Protein AF-A0A955AYJ7-F1 (afdb_monomer_lite)

Radius of gyration: 21.58 Å; chains: 1; bounding box: 46×41×53 Å

Foldseek 3Di:
DVVQLVVLLVVLVVCVVVVVPVCSVVSNVVSVVVVVVVVVVVVVDDDDDDPDDPVNVVVVVVVVVVVVVVVVVVVVVCVVVPPDDVVVVVLCVCCCVPVVDPPSVVSCCCPVPVVVVVVVVVVVVVVVVVVVCVVPDDPDPPD

pLDDT: mean 91.05, std 10.68, range [40.5, 98.25]

Secondary structure (DSSP, 8-state):
-HHHHHHHHHHHHHHHHTT-HHHHHHHHHHHHHHHHHHHHHHTTSPPPP----HHHHHHHHHHHHHHHHHHHHHHHHHGGGGS--HHHHHHHHHHTTTT--S-HHHHIIIIITHHHHHHHHHHHHHHHHHHHHHHH-PPP---

Structure (mmCIF, N/CA/C/O backbone):
data_AF-A0A955AYJ7-F1
#
_entry.id   AF-A0A955AYJ7-F1
#
loop_
_atom_site.group_PDB
_atom_site.id
_atom_site.type_symbol
_atom_site.label_atom_id
_atom_site.label_alt_id
_atom_site.label_comp_id
_atom_site.label_asym_id
_atom_site.label_entity_id
_atom_site.label_seq_id
_atom_site.pdbx_PDB_ins_code
_atom_site.Cartn_x
_atom_site.Cartn_y
_atom_site.Cartn_z
_atom_site.occupancy
_atom_site.B_iso_or_equiv
_atom_site.auth_seq_id
_atom_site.auth_comp_id
_atom_site.auth_asym_id
_atom_site.auth_atom_id
_atom_site.pdbx_PDB_model_num
ATOM 1 N N . ILE A 1 1 ? -1.162 -7.737 17.905 1.00 91.19 1 ILE A N 1
ATOM 2 C CA . ILE A 1 1 ? 0.195 -7.291 17.504 1.00 91.19 1 ILE A CA 1
ATOM 3 C C . ILE A 1 1 ? 1.024 -8.485 17.047 1.00 91.19 1 ILE A C 1
ATOM 5 O O . ILE A 1 1 ? 1.366 -8.528 15.880 1.00 91.19 1 ILE A O 1
ATOM 9 N N . THR A 1 2 ? 1.251 -9.499 17.888 1.00 93.00 2 THR A N 1
ATOM 10 C CA . THR A 1 2 ? 2.014 -10.708 17.506 1.00 93.00 2 THR A CA 1
ATOM 11 C C . THR A 1 2 ? 1.452 -11.439 16.283 1.00 93.00 2 THR A C 1
ATOM 13 O O . THR A 1 2 ? 2.198 -11.714 15.353 1.00 93.00 2 THR A O 1
ATOM 16 N N . SER A 1 3 ? 0.139 -11.691 16.231 1.00 95.38 3 SER A N 1
ATOM 17 C CA . SER A 1 3 ? -0.490 -12.326 15.061 1.00 95.38 3 SER A CA 1
ATOM 18 C C . SER A 1 3 ? -0.396 -11.480 13.789 1.00 95.38 3 SER A C 1
ATOM 20 O O . SER A 1 3 ? -0.299 -12.043 12.710 1.00 95.38 3 SER A O 1
ATOM 22 N N . LEU A 1 4 ? -0.400 -10.147 13.913 1.00 95.62 4 LEU A N 1
ATOM 23 C CA . LEU A 1 4 ? -0.219 -9.249 12.770 1.00 95.62 4 LEU A CA 1
ATOM 24 C C . LEU A 1 4 ? 1.214 -9.364 12.237 1.00 95.62 4 LEU A C 1
ATOM 26 O O . LEU A 1 4 ? 1.388 -9.663 11.063 1.00 95.62 4 LEU A O 1
ATOM 30 N N . GLY A 1 5 ? 2.208 -9.275 13.128 1.00 96.19 5 GLY A N 1
ATOM 31 C CA . GLY A 1 5 ? 3.616 -9.440 12.764 1.00 96.19 5 GLY A CA 1
ATOM 32 C C . GLY A 1 5 ? 3.915 -10.792 12.122 1.00 96.19 5 GLY A C 1
ATOM 33 O O . GLY A 1 5 ? 4.619 -10.857 11.122 1.00 96.19 5 GLY A O 1
ATOM 34 N N . ALA A 1 6 ? 3.329 -11.876 12.640 1.00 97.31 6 ALA A N 1
ATOM 35 C CA . ALA A 1 6 ? 3.469 -13.200 12.036 1.00 97.31 6 ALA A CA 1
ATOM 36 C C . ALA A 1 6 ? 2.940 -13.240 10.591 1.00 97.31 6 ALA A C 1
ATOM 38 O O . ALA A 1 6 ? 3.575 -13.839 9.726 1.00 97.31 6 ALA A O 1
ATOM 39 N N . VAL A 1 7 ? 1.809 -12.579 10.318 1.00 97.81 7 VAL A N 1
ATOM 40 C CA . VAL A 1 7 ? 1.264 -12.460 8.958 1.00 97.81 7 VAL A CA 1
ATOM 41 C C . VAL A 1 7 ? 2.185 -11.614 8.082 1.00 97.81 7 VAL A C 1
ATOM 43 O O . VAL A 1 7 ? 2.535 -12.056 6.993 1.00 97.81 7 VAL A O 1
ATOM 46 N N . GLY A 1 8 ? 2.627 -10.446 8.551 1.00 96.81 8 GLY A N 1
ATOM 47 C CA . GLY A 1 8 ? 3.477 -9.546 7.770 1.00 96.81 8 GLY A CA 1
ATOM 48 C C . GLY A 1 8 ? 4.829 -10.153 7.395 1.00 96.81 8 GLY A C 1
ATOM 49 O O . GLY A 1 8 ? 5.211 -10.117 6.226 1.00 96.81 8 GLY A O 1
ATOM 50 N N . PHE A 1 9 ? 5.509 -10.809 8.340 1.00 97.56 9 PHE A N 1
ATOM 51 C CA . PHE A 1 9 ? 6.737 -11.556 8.044 1.00 97.56 9 PHE A CA 1
ATOM 52 C C . PHE A 1 9 ? 6.475 -12.796 7.178 1.00 97.56 9 PHE A C 1
ATOM 54 O O . PHE A 1 9 ? 7.322 -13.162 6.363 1.00 97.56 9 PHE A O 1
ATOM 61 N N . GLY A 1 10 ? 5.295 -13.414 7.292 1.00 98.00 10 GLY A N 1
ATOM 62 C CA . GLY A 1 10 ? 4.844 -14.448 6.360 1.00 98.00 10 GLY A CA 1
ATOM 63 C C . GLY A 1 10 ? 4.746 -13.927 4.922 1.00 98.00 10 GLY A C 1
ATOM 64 O O . GLY A 1 10 ? 5.226 -14.581 4.000 1.00 98.00 10 GLY A O 1
ATOM 65 N N . VAL A 1 11 ? 4.207 -12.719 4.726 1.00 98.06 11 VAL A N 1
ATOM 66 C CA . VAL A 1 11 ? 4.163 -12.050 3.414 1.00 98.06 11 VAL A CA 1
ATOM 67 C C . VAL A 1 11 ? 5.571 -11.723 2.908 1.00 98.06 11 VAL A C 1
ATOM 69 O O . VAL A 1 11 ? 5.865 -11.988 1.744 1.00 98.06 11 VAL A O 1
ATOM 72 N N . THR A 1 12 ? 6.480 -11.243 3.766 1.00 97.94 12 THR A N 1
ATOM 73 C CA . THR A 1 12 ? 7.900 -11.066 3.404 1.00 97.94 12 THR A CA 1
ATOM 74 C C . THR A 1 12 ? 8.515 -12.367 2.884 1.00 97.94 12 THR A C 1
ATOM 76 O O . THR A 1 12 ? 9.182 -12.358 1.849 1.00 97.94 12 THR A O 1
ATOM 79 N N . ALA A 1 13 ? 8.276 -13.492 3.567 1.00 97.94 13 ALA A N 1
ATOM 80 C CA . ALA A 1 13 ? 8.784 -14.793 3.141 1.00 97.94 13 ALA A CA 1
ATOM 81 C C . ALA A 1 13 ? 8.210 -15.212 1.778 1.00 97.94 13 ALA A C 1
ATOM 83 O O . ALA A 1 13 ? 8.954 -15.701 0.931 1.00 97.94 13 ALA A O 1
ATOM 84 N N . ILE A 1 14 ? 6.919 -14.962 1.528 1.00 98.00 14 ILE A N 1
ATOM 85 C CA . ILE A 1 14 ? 6.298 -15.189 0.215 1.00 98.00 14 ILE A CA 1
ATOM 86 C C . ILE A 1 14 ? 7.005 -14.355 -0.863 1.00 98.00 14 ILE A C 1
ATOM 88 O O . ILE A 1 14 ? 7.393 -14.908 -1.887 1.00 98.00 14 ILE A O 1
ATOM 92 N N . PHE A 1 15 ? 7.252 -13.060 -0.643 1.00 97.81 15 PHE A N 1
ATOM 93 C CA . PHE A 1 15 ? 7.968 -12.237 -1.627 1.00 97.81 15 PHE A CA 1
ATOM 94 C C . PHE A 1 15 ? 9.380 -12.746 -1.922 1.00 97.81 15 PHE A C 1
ATOM 96 O O . PHE A 1 15 ? 9.772 -12.792 -3.088 1.00 97.81 15 PHE A O 1
ATOM 103 N N . MET A 1 16 ? 10.118 -13.199 -0.904 1.00 96.94 16 MET A N 1
ATOM 104 C CA . MET A 1 16 ? 11.428 -13.823 -1.113 1.00 96.94 16 MET A CA 1
ATOM 105 C C . MET A 1 16 ? 11.329 -15.111 -1.938 1.00 96.94 16 MET A C 1
ATOM 107 O O . MET A 1 16 ? 12.127 -15.305 -2.852 1.00 96.94 16 MET A O 1
ATOM 111 N N . LEU A 1 17 ? 10.335 -15.963 -1.661 1.00 97.88 17 LEU A N 1
ATOM 112 C CA . LEU A 1 17 ? 10.113 -17.212 -2.398 1.00 97.88 17 LEU A CA 1
ATOM 113 C C . LEU A 1 17 ? 9.821 -16.976 -3.887 1.00 97.88 17 LEU A C 1
ATOM 115 O O . LEU A 1 17 ? 10.235 -17.779 -4.718 1.00 97.88 17 LEU A O 1
ATOM 119 N N . TYR A 1 18 ? 9.153 -15.872 -4.225 1.00 95.88 18 TYR A N 1
ATOM 120 C CA . TYR A 1 18 ? 8.843 -15.495 -5.608 1.00 95.88 18 TYR A CA 1
ATOM 121 C C . TYR A 1 18 ? 9.873 -14.539 -6.242 1.00 95.88 18 TYR A C 1
ATOM 123 O O . TYR A 1 18 ? 9.627 -14.002 -7.320 1.00 95.88 18 TYR A O 1
ATOM 131 N N . GLY A 1 19 ? 11.030 -14.317 -5.606 1.00 94.06 19 GLY A N 1
ATOM 132 C CA . GLY A 1 19 ? 12.119 -13.503 -6.164 1.00 94.06 19 GLY A CA 1
ATOM 133 C C . GLY A 1 19 ? 11.881 -11.987 -6.145 1.00 94.06 19 GLY A C 1
ATOM 134 O O . GLY A 1 19 ? 12.658 -11.234 -6.728 1.00 94.06 19 GLY A O 1
ATOM 135 N N . ALA A 1 20 ? 10.842 -11.513 -5.456 1.00 96.06 20 ALA A N 1
ATOM 136 C CA . ALA A 1 20 ? 10.519 -10.096 -5.325 1.00 96.06 20 ALA A CA 1
ATOM 137 C C . ALA A 1 20 ? 11.302 -9.452 -4.165 1.00 96.06 20 ALA A C 1
ATOM 139 O O . ALA A 1 20 ? 10.738 -9.094 -3.130 1.00 96.06 20 ALA A O 1
ATOM 140 N N . LEU A 1 21 ? 12.623 -9.327 -4.324 1.00 94.19 21 LEU A N 1
ATOM 141 C CA . LEU A 1 21 ? 13.525 -8.888 -3.251 1.00 94.19 21 LEU A CA 1
ATOM 142 C C . LEU A 1 21 ? 13.234 -7.459 -2.756 1.00 94.19 21 LEU A C 1
ATOM 144 O O . LEU A 1 21 ? 13.173 -7.237 -1.546 1.00 94.19 21 LEU A O 1
ATOM 148 N N . ASP A 1 22 ? 12.991 -6.515 -3.668 1.00 95.94 22 ASP A N 1
ATOM 149 C CA . ASP A 1 22 ? 12.707 -5.115 -3.319 1.00 95.94 22 ASP A CA 1
ATOM 150 C C . ASP A 1 22 ? 11.405 -4.992 -2.500 1.00 95.94 22 ASP A C 1
ATOM 152 O O . ASP A 1 22 ? 11.351 -4.273 -1.496 1.00 95.94 22 ASP A O 1
ATOM 156 N N . LEU A 1 23 ? 10.375 -5.773 -2.855 1.00 96.75 23 LEU A N 1
ATOM 157 C CA . LEU A 1 23 ? 9.129 -5.868 -2.082 1.00 96.75 23 LEU A CA 1
ATOM 158 C C . LEU A 1 23 ? 9.352 -6.540 -0.723 1.00 96.75 23 LEU A C 1
ATOM 160 O O . LEU A 1 23 ? 8.776 -6.122 0.275 1.00 96.75 23 LEU A O 1
ATOM 164 N N . ALA A 1 24 ? 10.201 -7.567 -0.649 1.00 97.75 24 ALA A N 1
ATOM 165 C CA . ALA A 1 24 ? 10.478 -8.260 0.604 1.00 97.75 24 ALA A CA 1
ATOM 166 C C . ALA A 1 24 ? 11.158 -7.346 1.637 1.00 97.75 24 ALA A C 1
ATOM 168 O O . ALA A 1 24 ? 10.739 -7.309 2.796 1.00 97.75 24 ALA A O 1
ATOM 169 N N . ILE A 1 25 ? 12.184 -6.594 1.223 1.00 97.50 25 ILE A N 1
ATOM 170 C CA . ILE A 1 25 ? 12.935 -5.696 2.115 1.00 97.50 25 ILE A CA 1
ATOM 171 C C . ILE A 1 25 ? 12.034 -4.560 2.613 1.00 97.50 25 ILE A C 1
ATOM 173 O O . ILE A 1 25 ? 12.007 -4.267 3.810 1.00 97.50 25 ILE A O 1
ATOM 177 N N . THR A 1 26 ? 11.259 -3.948 1.716 1.00 96.44 26 THR A N 1
ATOM 178 C CA . THR A 1 26 ? 10.323 -2.874 2.081 1.00 96.44 26 THR A CA 1
ATOM 179 C C . THR A 1 26 ? 9.203 -3.385 2.986 1.00 96.44 26 THR A C 1
ATOM 181 O O . THR A 1 26 ? 8.946 -2.776 4.024 1.00 96.44 26 THR A O 1
ATOM 184 N N . GLN A 1 27 ? 8.612 -4.546 2.684 1.00 98.00 27 GLN A N 1
ATOM 185 C CA . GLN A 1 27 ? 7.604 -5.189 3.530 1.00 98.00 27 GLN A CA 1
ATOM 186 C C . GLN A 1 27 ? 8.141 -5.469 4.937 1.00 98.00 27 GLN A C 1
ATOM 188 O O . GLN A 1 27 ? 7.465 -5.185 5.922 1.00 98.00 27 GLN A O 1
ATOM 193 N N . PHE A 1 28 ? 9.369 -5.984 5.049 1.00 97.94 28 PHE A N 1
ATOM 194 C CA . PHE A 1 28 ? 10.001 -6.244 6.342 1.00 97.94 28 PHE A CA 1
ATOM 195 C C . PHE A 1 28 ? 10.172 -4.959 7.168 1.00 97.94 28 PHE A C 1
ATOM 197 O O . PHE A 1 28 ? 9.861 -4.930 8.364 1.00 97.94 28 PHE A O 1
ATOM 204 N N . ALA A 1 29 ? 10.652 -3.884 6.534 1.00 97.94 29 ALA A N 1
ATOM 205 C CA . ALA A 1 29 ? 10.864 -2.599 7.191 1.00 97.94 29 ALA A CA 1
ATOM 206 C C . ALA A 1 29 ? 9.540 -1.963 7.647 1.00 97.94 29 ALA A C 1
ATOM 208 O O . ALA A 1 29 ? 9.421 -1.538 8.799 1.00 97.94 29 ALA A O 1
ATOM 209 N N . VAL A 1 30 ? 8.532 -1.944 6.770 1.00 97.12 30 VAL A N 1
ATOM 210 C CA . VAL A 1 30 ? 7.202 -1.391 7.064 1.00 97.12 30 VAL A CA 1
ATOM 211 C C . VAL A 1 30 ? 6.491 -2.203 8.147 1.00 97.12 30 VAL A C 1
ATOM 213 O O . VAL A 1 30 ? 5.910 -1.612 9.060 1.00 97.12 30 VAL A O 1
ATOM 216 N N . GLU A 1 31 ? 6.574 -3.536 8.111 1.00 97.94 31 GLU A N 1
ATOM 217 C CA . GLU A 1 31 ? 5.997 -4.397 9.151 1.00 97.94 31 GLU A CA 1
ATOM 218 C C . GLU A 1 31 ? 6.647 -4.121 10.512 1.00 97.94 31 GLU A C 1
ATOM 220 O O . GLU A 1 31 ? 5.956 -3.920 11.511 1.00 97.94 31 GLU A O 1
ATOM 225 N N . THR A 1 32 ? 7.978 -4.008 10.548 1.00 97.50 32 THR A N 1
ATOM 226 C CA . THR A 1 32 ? 8.715 -3.681 11.776 1.00 97.50 32 THR A CA 1
ATOM 227 C C . THR A 1 32 ? 8.285 -2.324 12.340 1.00 97.50 32 THR A C 1
ATOM 229 O O . THR A 1 32 ? 7.979 -2.218 13.531 1.00 97.50 32 THR A O 1
ATOM 232 N N . LEU A 1 33 ? 8.192 -1.290 11.494 1.00 97.25 33 LEU A N 1
ATOM 233 C CA . LEU A 1 33 ? 7.728 0.037 11.905 1.00 97.25 33 LEU A CA 1
ATOM 234 C C . LEU A 1 33 ? 6.284 -0.004 12.426 1.00 97.25 33 LEU A C 1
ATOM 236 O O . LEU A 1 33 ? 5.986 0.575 13.471 1.00 97.25 33 LEU A O 1
ATOM 240 N N . THR A 1 34 ? 5.398 -0.728 11.744 1.00 96.38 34 THR A N 1
ATOM 241 C CA . THR A 1 34 ? 3.985 -0.868 12.126 1.00 96.38 34 THR A CA 1
ATOM 242 C C . THR A 1 34 ? 3.836 -1.556 13.478 1.00 96.38 34 THR A C 1
ATOM 244 O O . THR A 1 34 ? 3.056 -1.100 14.316 1.00 96.38 34 THR A O 1
ATOM 247 N N . ILE A 1 35 ? 4.616 -2.608 13.742 1.00 97.31 35 ILE A N 1
ATOM 248 C CA . ILE A 1 35 ? 4.647 -3.272 15.049 1.00 97.31 35 ILE A CA 1
ATOM 249 C C . ILE A 1 35 ? 5.091 -2.293 16.136 1.00 97.31 35 ILE A C 1
ATOM 251 O O . ILE A 1 35 ? 4.424 -2.209 17.167 1.00 97.31 35 ILE A O 1
ATOM 255 N N . ILE A 1 36 ? 6.169 -1.532 15.912 1.00 96.25 36 ILE A N 1
ATOM 256 C CA . ILE A 1 36 ? 6.659 -0.539 16.880 1.00 96.25 36 ILE A CA 1
ATOM 257 C C . ILE A 1 36 ? 5.567 0.494 17.179 1.00 96.25 36 ILE A C 1
ATOM 259 O O . ILE A 1 36 ? 5.247 0.726 18.346 1.00 96.25 36 ILE A O 1
ATOM 263 N N . LEU A 1 37 ? 4.946 1.067 16.145 1.00 94.81 37 LEU A N 1
ATOM 264 C CA . LEU A 1 37 ? 3.871 2.050 16.301 1.00 94.81 37 LEU A CA 1
ATOM 265 C C . LEU A 1 37 ? 2.669 1.468 17.054 1.00 94.81 37 LEU A C 1
ATOM 267 O O . LEU A 1 37 ? 2.157 2.097 17.980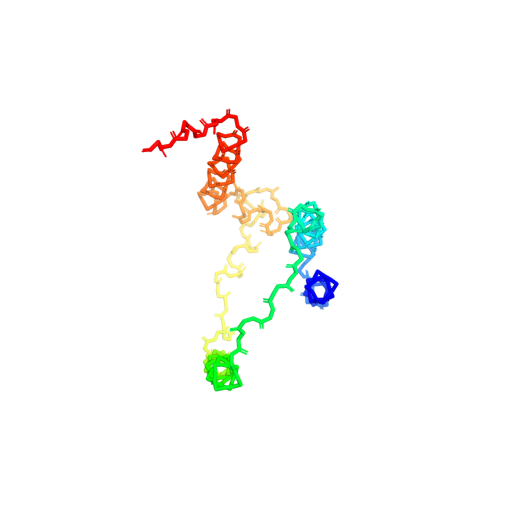 1.00 94.81 37 LEU A O 1
ATOM 271 N N . LEU A 1 38 ? 2.239 0.250 16.715 1.00 95.25 38 LEU A N 1
ATOM 272 C CA . LEU A 1 38 ? 1.132 -0.412 17.402 1.00 95.25 38 LEU A CA 1
ATOM 273 C C . LEU A 1 38 ? 1.452 -0.711 18.863 1.00 95.25 38 LEU A C 1
ATOM 275 O O . LEU A 1 38 ? 0.574 -0.547 19.706 1.00 95.25 38 LEU A O 1
ATOM 279 N N . VAL A 1 39 ? 2.680 -1.124 19.184 1.00 95.12 39 VAL A N 1
ATOM 280 C CA . VAL A 1 39 ? 3.110 -1.323 20.574 1.00 95.12 39 VAL A CA 1
ATOM 281 C C . VAL A 1 39 ? 3.050 0.001 21.334 1.00 95.12 39 VAL A C 1
ATOM 283 O O . VAL A 1 39 ? 2.449 0.044 22.406 1.00 95.12 39 VAL A O 1
ATOM 286 N N . LEU A 1 40 ? 3.585 1.088 20.768 1.00 93.44 40 LEU A N 1
ATOM 287 C CA . LEU A 1 40 ? 3.545 2.416 21.390 1.00 93.44 40 LEU A CA 1
ATOM 288 C C . LEU A 1 40 ? 2.110 2.884 21.661 1.00 93.44 40 LEU A C 1
ATOM 290 O O . LEU A 1 40 ? 1.819 3.357 22.759 1.00 93.44 40 LEU A O 1
ATOM 294 N N . VAL A 1 41 ? 1.198 2.715 20.701 1.00 92.25 41 VAL A N 1
ATOM 295 C CA . VAL A 1 41 ? -0.221 3.065 20.878 1.00 92.25 41 VAL A CA 1
ATOM 296 C C . VAL A 1 41 ? -0.883 2.168 21.923 1.00 92.25 41 VAL A C 1
ATOM 298 O O . VAL A 1 41 ? -1.610 2.657 22.785 1.00 92.25 41 VAL A O 1
ATOM 301 N N . PHE A 1 42 ? -0.615 0.862 21.886 1.00 91.31 42 PHE A N 1
ATOM 302 C CA . PHE A 1 42 ? -1.235 -0.102 22.793 1.00 91.31 42 PHE A CA 1
ATOM 303 C C . PHE A 1 42 ? -0.867 0.144 24.259 1.00 91.31 42 PHE A C 1
ATOM 305 O O . PHE A 1 42 ? -1.713 -0.042 25.130 1.00 91.31 42 PHE A O 1
ATOM 312 N N . LEU A 1 43 ? 0.348 0.634 24.533 1.00 89.44 43 LEU A N 1
ATOM 313 C CA . LEU A 1 43 ? 0.774 1.035 25.879 1.00 89.44 43 LEU A CA 1
ATOM 314 C C . LEU A 1 43 ? -0.068 2.178 26.473 1.00 89.44 43 LEU A C 1
ATOM 316 O O . LEU A 1 43 ? -0.114 2.322 27.692 1.00 89.44 43 LEU A O 1
ATOM 320 N N . HIS A 1 44 ? -0.747 2.964 25.635 1.00 88.25 44 HIS A N 1
ATOM 321 C CA . HIS A 1 44 ? -1.573 4.100 26.049 1.00 88.25 44 HIS A CA 1
ATOM 322 C C . HIS A 1 44 ? -3.082 3.801 26.017 1.00 88.25 44 HIS A C 1
ATOM 324 O O . HIS A 1 44 ? -3.884 4.674 26.351 1.00 88.25 44 HIS A O 1
ATOM 330 N N . LEU A 1 45 ? -3.498 2.593 25.616 1.00 87.50 45 LEU A N 1
ATOM 331 C CA . LEU A 1 45 ? -4.914 2.234 25.547 1.00 87.50 45 LEU A CA 1
ATOM 332 C C . LEU A 1 45 ? -5.470 1.824 26.925 1.00 87.50 45 LEU A C 1
ATOM 334 O O . LEU A 1 45 ? -4.807 1.105 27.678 1.00 87.50 45 LEU A O 1
ATOM 338 N N . PRO A 1 46 ? -6.713 2.223 27.260 1.00 84.44 46 PRO A N 1
ATOM 339 C CA . PRO A 1 46 ? -7.388 1.747 28.461 1.00 84.44 46 PRO A CA 1
ATOM 340 C C . PRO A 1 46 ? -7.651 0.237 28.381 1.00 84.44 46 PRO A C 1
ATOM 342 O O . PRO A 1 46 ? -7.664 -0.366 27.304 1.00 84.44 46 PRO A O 1
ATOM 345 N N . ARG A 1 47 ? -7.888 -0.390 29.540 1.00 78.88 47 ARG A N 1
ATOM 346 C CA . ARG A 1 47 ? -8.159 -1.832 29.621 1.00 78.88 47 ARG A CA 1
ATOM 347 C C . ARG A 1 47 ? -9.339 -2.213 28.724 1.00 78.88 47 ARG A C 1
ATOM 349 O O . ARG A 1 47 ? -10.375 -1.558 28.718 1.00 78.88 47 ARG A O 1
ATOM 356 N N . TYR A 1 48 ? -9.160 -3.301 27.982 1.00 75.25 48 TYR A N 1
ATOM 357 C CA . TYR A 1 48 ? -10.130 -3.801 27.016 1.00 75.25 48 TYR A CA 1
ATOM 358 C C . TYR A 1 48 ? -11.465 -4.167 27.685 1.00 75.25 48 TYR A C 1
ATOM 360 O O . TYR A 1 48 ? -11.525 -5.087 28.501 1.00 75.25 48 TYR A O 1
ATOM 368 N N . GLU A 1 49 ? -12.549 -3.489 27.301 1.00 75.38 49 GLU A N 1
ATOM 369 C CA . GLU A 1 49 ? -13.908 -3.843 27.716 1.00 75.38 49 GLU A CA 1
ATOM 370 C C . GLU A 1 49 ? -14.616 -4.683 26.648 1.00 75.38 49 GLU A C 1
ATOM 372 O O . GLU A 1 49 ? -14.786 -4.283 25.493 1.00 75.38 49 GLU A O 1
ATOM 377 N N . ARG A 1 50 ? -15.095 -5.864 27.042 1.00 67.81 50 ARG A N 1
ATOM 378 C CA . ARG A 1 50 ? -15.739 -6.815 26.132 1.00 67.81 50 ARG A CA 1
ATOM 379 C C . ARG A 1 50 ? -17.240 -6.522 26.028 1.00 67.81 50 ARG A C 1
ATOM 381 O O . ARG A 1 50 ? -18.045 -7.137 26.715 1.00 67.81 50 ARG A O 1
ATOM 388 N N . ARG A 1 51 ? -17.624 -5.579 25.159 1.00 70.50 51 ARG A N 1
ATOM 389 C CA . ARG A 1 51 ? -19.034 -5.157 24.964 1.00 70.50 51 ARG A CA 1
ATOM 390 C C . ARG A 1 51 ? -19.762 -5.795 23.766 1.00 70.50 51 ARG A C 1
ATOM 392 O O . ARG A 1 51 ? -20.819 -5.315 23.364 1.00 70.50 51 ARG A O 1
ATOM 399 N N . SER A 1 52 ? -19.225 -6.855 23.159 1.00 78.56 52 SER A N 1
ATOM 400 C CA . SER A 1 52 ? -19.810 -7.449 21.942 1.00 78.56 52 SER A CA 1
ATOM 401 C C . SER A 1 52 ? -20.690 -8.671 22.230 1.00 78.56 52 SER A C 1
ATOM 403 O O . SER A 1 52 ? -20.298 -9.576 22.966 1.00 78.56 52 SER A O 1
ATOM 405 N N . SER A 1 53 ? -21.881 -8.721 21.622 1.00 86.88 53 SER A N 1
ATOM 406 C CA . SER A 1 53 ? -22.811 -9.849 21.741 1.00 86.88 53 SER A CA 1
ATOM 407 C C . SER A 1 53 ? -22.433 -11.007 20.808 1.00 86.88 53 SER A C 1
ATOM 409 O O . SER A 1 53 ? -21.876 -10.803 19.726 1.00 86.88 53 SER A O 1
ATOM 411 N N . ARG A 1 54 ? -22.795 -12.247 21.179 1.00 86.44 54 ARG A N 1
ATOM 412 C CA . ARG A 1 54 ? -22.548 -13.444 20.343 1.00 86.44 54 ARG A CA 1
ATOM 413 C C . ARG A 1 54 ? -23.152 -13.323 18.938 1.00 86.44 54 ARG A C 1
ATOM 415 O O . ARG A 1 54 ? -22.527 -13.739 17.969 1.00 86.44 54 ARG A O 1
ATOM 422 N N . ARG A 1 55 ? -24.330 -12.698 18.815 1.00 90.00 55 ARG A N 1
ATOM 423 C CA . ARG A 1 55 ? -24.990 -12.458 17.520 1.00 90.00 55 ARG A CA 1
ATOM 424 C C . ARG A 1 55 ? -24.183 -11.511 16.629 1.00 90.00 55 ARG A C 1
ATOM 426 O O . ARG A 1 55 ? -24.109 -11.738 15.425 1.00 90.00 55 ARG A O 1
ATOM 433 N N . ARG A 1 56 ? -23.559 -10.478 17.211 1.00 89.38 56 ARG A N 1
ATOM 434 C CA . ARG A 1 56 ? -22.685 -9.556 16.473 1.00 89.38 56 ARG A CA 1
ATOM 435 C C . ARG A 1 56 ? -21.443 -10.279 15.957 1.00 89.38 56 ARG A C 1
ATOM 437 O O . ARG A 1 56 ? -21.150 -10.180 14.776 1.00 89.38 56 ARG A O 1
ATOM 444 N N . HIS A 1 57 ? -20.809 -11.096 16.799 1.00 89.81 57 HIS A N 1
ATOM 445 C CA . HIS A 1 57 ? -19.661 -11.910 16.390 1.00 89.81 57 HIS A CA 1
ATOM 446 C C . HIS A 1 57 ? -19.975 -12.871 15.243 1.00 89.81 57 HIS A C 1
ATOM 448 O O . HIS A 1 57 ? -19.184 -12.963 14.311 1.00 89.81 57 HIS A O 1
ATOM 454 N N . PHE A 1 58 ? -21.120 -13.559 15.281 1.00 94.50 58 PHE A N 1
ATOM 455 C CA . PHE A 1 58 ? -21.499 -14.470 14.199 1.00 94.50 58 PHE A CA 1
ATOM 456 C C . PHE A 1 58 ? -21.741 -13.726 12.882 1.00 94.50 58 PHE A C 1
ATOM 458 O O . PHE A 1 58 ? -21.258 -14.151 11.838 1.00 94.50 58 PHE A O 1
ATOM 465 N N . ARG A 1 59 ? -22.440 -12.584 12.933 1.00 94.88 59 ARG A N 1
ATOM 466 C CA . ARG A 1 59 ? -22.644 -11.732 11.755 1.00 94.88 59 ARG A CA 1
ATOM 467 C C . ARG A 1 59 ? -21.311 -11.254 11.182 1.00 94.88 59 ARG A C 1
ATOM 469 O O . ARG A 1 59 ? -21.099 -11.360 9.981 1.00 94.88 59 ARG A O 1
ATOM 476 N N . ASP A 1 60 ? -20.428 -10.736 12.029 1.00 95.19 60 ASP A N 1
ATOM 477 C CA . ASP A 1 60 ? -19.145 -10.189 11.588 1.00 95.19 60 ASP A CA 1
ATOM 478 C C . ASP A 1 60 ? -18.241 -11.301 11.020 1.00 95.19 60 ASP A C 1
ATOM 480 O O . ASP A 1 60 ? -17.581 -11.092 10.005 1.00 95.19 60 ASP A O 1
ATOM 484 N N . ALA A 1 61 ? -18.284 -12.512 11.592 1.00 95.94 61 ALA A N 1
ATOM 485 C CA . ALA A 1 61 ? -17.605 -13.686 11.044 1.00 95.94 61 ALA A CA 1
ATOM 486 C C . ALA A 1 61 ? -18.179 -14.110 9.683 1.00 95.94 61 ALA A C 1
ATOM 488 O O . ALA A 1 61 ? -17.416 -14.375 8.758 1.00 95.94 61 ALA A O 1
ATOM 489 N N . ALA A 1 62 ? -19.508 -14.130 9.533 1.00 97.31 62 ALA A N 1
ATOM 490 C CA . ALA A 1 62 ? -20.154 -14.455 8.264 1.00 97.31 62 ALA A CA 1
ATOM 491 C C . ALA A 1 62 ? -19.768 -13.455 7.163 1.00 97.31 62 ALA A C 1
ATOM 493 O O . ALA A 1 62 ? -19.433 -13.868 6.056 1.00 97.31 62 ALA A O 1
ATOM 494 N N . VAL A 1 63 ? -19.742 -12.154 7.479 1.00 97.62 63 VAL A N 1
ATOM 495 C CA . VAL A 1 63 ? -19.294 -11.108 6.545 1.00 97.62 63 VAL A CA 1
ATOM 496 C C . VAL A 1 63 ? -17.815 -11.278 6.196 1.00 97.62 63 VAL A C 1
ATOM 498 O O . VAL A 1 63 ? -17.463 -11.223 5.022 1.00 97.62 63 VAL A O 1
ATOM 501 N N . ALA A 1 64 ? -16.948 -11.530 7.180 1.00 97.50 64 ALA A N 1
ATOM 502 C CA . ALA A 1 64 ? -15.520 -11.728 6.936 1.00 97.50 64 ALA A CA 1
ATOM 503 C C . ALA A 1 64 ? -15.250 -12.930 6.014 1.00 97.50 64 ALA A C 1
ATOM 505 O O . ALA A 1 64 ? -14.487 -12.810 5.055 1.00 97.50 64 ALA A O 1
ATOM 506 N N . VAL A 1 65 ? -15.911 -14.068 6.262 1.00 98.12 65 VAL A N 1
ATOM 507 C CA . VAL A 1 65 ? -15.778 -15.276 5.432 1.00 98.12 65 VAL A CA 1
ATOM 508 C C . VAL A 1 65 ? -16.348 -15.048 4.037 1.00 98.12 65 VAL A C 1
ATOM 510 O O . VAL A 1 65 ? -15.683 -15.380 3.060 1.00 98.12 65 VAL A O 1
ATOM 513 N N . ALA A 1 66 ? -17.536 -14.446 3.920 1.00 98.12 66 ALA A N 1
ATOM 514 C CA . ALA A 1 66 ? -18.147 -14.167 2.622 1.00 98.12 66 ALA A CA 1
ATOM 515 C C . ALA A 1 66 ? -17.245 -13.276 1.754 1.00 98.12 66 ALA A C 1
ATOM 517 O O . ALA A 1 66 ? -17.005 -13.594 0.589 1.00 98.12 66 ALA A O 1
ATOM 518 N N . THR A 1 67 ? -16.681 -12.209 2.327 1.00 98.12 67 THR A N 1
ATOM 519 C CA . THR A 1 67 ? -15.746 -11.326 1.618 1.00 98.12 67 THR A CA 1
ATOM 520 C C . THR A 1 67 ? -14.464 -12.060 1.231 1.00 98.12 67 THR A C 1
ATOM 522 O O . THR A 1 67 ? -14.042 -11.970 0.080 1.00 98.12 67 THR A O 1
ATOM 525 N N . GLY A 1 68 ? -13.871 -12.839 2.144 1.00 97.81 68 GLY A N 1
ATOM 526 C CA . GLY A 1 68 ? -12.660 -13.613 1.855 1.00 97.81 68 GLY A CA 1
ATOM 527 C C . GLY A 1 68 ? -12.860 -14.631 0.730 1.00 97.81 68 GLY A C 1
ATOM 528 O O . GLY A 1 68 ? -12.048 -14.700 -0.193 1.00 97.81 68 GLY A O 1
ATOM 529 N N . VAL A 1 69 ? -13.973 -15.372 0.758 1.00 98.25 69 VAL A N 1
ATOM 530 C CA . VAL A 1 69 ? -14.336 -16.336 -0.294 1.00 98.25 69 VAL A CA 1
ATOM 531 C C . VAL A 1 69 ? -14.574 -15.627 -1.621 1.00 98.25 69 VAL A C 1
ATOM 533 O O . VAL A 1 69 ? -14.086 -16.092 -2.644 1.00 98.25 69 VAL A O 1
ATOM 536 N N . THR A 1 70 ? -15.264 -14.485 -1.610 1.00 97.75 70 THR A N 1
ATOM 537 C CA . THR A 1 70 ? -15.545 -13.720 -2.833 1.00 97.75 70 THR A CA 1
ATOM 538 C C . THR A 1 70 ? -14.255 -13.250 -3.498 1.00 97.75 70 THR A C 1
ATOM 540 O O . THR A 1 70 ? -14.058 -13.496 -4.683 1.00 97.75 70 THR A O 1
ATOM 543 N N . ILE A 1 71 ? -13.341 -12.635 -2.739 1.00 97.00 71 ILE A N 1
ATOM 544 C CA . ILE A 1 71 ? -12.047 -12.189 -3.275 1.00 97.00 71 ILE A CA 1
ATOM 545 C C . ILE A 1 71 ? -11.219 -13.379 -3.769 1.00 97.00 71 ILE A C 1
ATOM 547 O O . ILE A 1 71 ? -10.656 -13.317 -4.858 1.00 97.00 71 ILE A O 1
ATOM 551 N N . THR A 1 72 ? -11.191 -14.485 -3.020 1.00 96.25 72 THR A N 1
ATOM 552 C CA . THR A 1 72 ? -10.469 -15.699 -3.433 1.00 96.25 72 THR A CA 1
ATOM 553 C C . THR A 1 72 ? -11.027 -16.260 -4.742 1.00 96.25 72 THR A C 1
ATOM 555 O O . THR A 1 72 ? -10.262 -16.558 -5.654 1.00 96.25 72 THR A O 1
ATOM 558 N N . ALA A 1 73 ? -12.353 -16.357 -4.869 1.00 95.50 73 ALA A N 1
ATOM 559 C CA . ALA A 1 73 ? -13.008 -16.841 -6.079 1.00 95.50 73 ALA A CA 1
ATOM 560 C C . ALA A 1 73 ? -12.729 -15.932 -7.285 1.00 95.50 73 ALA A C 1
ATOM 562 O O . ALA A 1 73 ? -12.434 -16.439 -8.363 1.00 95.50 73 ALA A O 1
ATOM 563 N N . LEU A 1 74 ? -12.757 -14.606 -7.102 1.00 94.44 74 LEU A N 1
ATOM 564 C CA . LEU A 1 74 ? -12.417 -13.650 -8.159 1.00 94.44 74 LEU A CA 1
ATOM 565 C C . LEU A 1 74 ? -10.962 -13.797 -8.618 1.00 94.44 74 LEU A C 1
ATOM 567 O O . LEU A 1 74 ? -10.704 -13.821 -9.817 1.00 94.44 74 LEU A O 1
ATOM 571 N N . LEU A 1 75 ? -10.016 -13.936 -7.685 1.00 93.06 75 LEU A N 1
ATOM 572 C CA . LEU A 1 75 ? -8.604 -14.125 -8.027 1.00 93.06 75 LEU A CA 1
ATOM 573 C C . LEU A 1 75 ? -8.368 -15.443 -8.771 1.00 93.06 75 LEU A C 1
ATOM 575 O O . LEU A 1 75 ? -7.623 -15.455 -9.746 1.00 93.06 75 LEU A O 1
ATOM 579 N N . LEU A 1 76 ? -9.022 -16.532 -8.351 1.00 92.25 76 LEU A N 1
ATOM 580 C CA . LEU A 1 76 ? -8.958 -17.815 -9.057 1.00 92.25 76 LEU A CA 1
ATOM 581 C C . LEU A 1 76 ? -9.603 -17.742 -10.447 1.00 92.25 76 LEU A C 1
ATOM 583 O O . LEU A 1 76 ? -9.121 -18.389 -11.368 1.00 92.25 76 LEU A O 1
ATOM 587 N N . TRP A 1 77 ? -10.657 -16.940 -10.612 1.00 91.38 77 TRP A N 1
ATOM 588 C CA . TRP A 1 77 ? -11.343 -16.769 -11.893 1.00 91.38 77 TRP A CA 1
ATOM 589 C C . TRP A 1 77 ? -10.514 -15.986 -12.923 1.00 91.38 77 TRP A C 1
ATOM 591 O O . TRP A 1 77 ? -10.585 -16.280 -14.112 1.00 91.38 77 TRP A O 1
ATOM 601 N N . VAL A 1 78 ? -9.712 -15.007 -12.487 1.00 89.69 78 VAL A N 1
ATOM 602 C CA . VAL A 1 78 ? -8.934 -14.134 -13.391 1.00 89.69 78 VAL A CA 1
ATOM 603 C C . VAL A 1 78 ? -7.558 -14.715 -13.764 1.00 89.69 78 VAL A C 1
ATOM 605 O O . VAL A 1 78 ? -6.929 -14.203 -14.689 1.00 89.69 78 VAL A O 1
ATOM 608 N N . GLN A 1 79 ? -7.081 -15.786 -13.111 1.00 79.19 79 GLN A N 1
ATOM 609 C CA . GLN A 1 79 ? -5.715 -16.304 -13.325 1.00 79.19 79 GLN A CA 1
ATOM 610 C C . GLN A 1 79 ? -5.370 -16.641 -14.786 1.00 79.19 79 GLN A C 1
ATOM 612 O O . GLN A 1 79 ? -4.235 -16.415 -15.196 1.00 79.19 79 GLN A O 1
ATOM 617 N N . ASP A 1 80 ? -6.326 -17.116 -15.585 1.00 66.31 80 ASP A N 1
ATOM 618 C CA . ASP A 1 80 ? -6.055 -17.530 -16.969 1.00 66.31 80 ASP A CA 1
ATOM 619 C C . ASP A 1 80 ? -5.934 -16.356 -17.961 1.00 66.31 80 ASP A C 1
ATOM 621 O O . ASP A 1 80 ? -5.484 -16.541 -19.093 1.00 66.31 80 ASP A O 1
ATOM 625 N N . ALA A 1 81 ? -6.291 -15.129 -17.562 1.00 61.94 81 ALA A N 1
ATOM 626 C CA . ALA A 1 81 ? -6.367 -13.979 -18.468 1.00 61.94 81 ALA A CA 1
ATOM 627 C C . ALA A 1 81 ? -5.010 -13.315 -18.794 1.00 61.94 81 ALA A C 1
ATOM 629 O O . ALA A 1 81 ? -4.958 -12.417 -19.633 1.00 61.94 81 ALA A O 1
ATOM 630 N N . THR A 1 82 ? -3.915 -13.706 -18.134 1.00 60.22 82 THR A N 1
ATOM 631 C CA . THR A 1 82 ? -2.651 -12.936 -18.098 1.00 60.22 82 THR A CA 1
ATOM 632 C C . THR A 1 82 ? -1.425 -13.692 -18.613 1.00 60.22 82 THR A C 1
ATOM 634 O O . THR A 1 82 ? -0.292 -13.298 -18.340 1.00 60.22 82 THR A O 1
ATOM 637 N N . SER A 1 83 ? -1.622 -14.761 -19.385 1.00 61.00 83 SER A N 1
ATOM 638 C CA . SER A 1 83 ? -0.544 -15.647 -19.854 1.00 61.00 83 SER A CA 1
ATOM 639 C C . SER A 1 83 ? 0.473 -14.977 -20.792 1.00 61.00 83 SER A C 1
ATOM 641 O O . SER A 1 83 ? 1.563 -15.517 -20.976 1.00 61.00 83 SER A O 1
ATOM 643 N N . ASP A 1 84 ? 0.178 -13.786 -21.322 1.00 65.81 84 ASP A N 1
ATOM 644 C CA . ASP A 1 84 ? 1.144 -12.983 -22.067 1.00 65.81 84 ASP A CA 1
ATOM 645 C C . ASP A 1 84 ? 1.253 -11.570 -21.468 1.00 65.81 84 ASP A C 1
ATOM 647 O O . ASP A 1 84 ? 0.296 -10.796 -21.483 1.00 65.81 84 ASP A O 1
ATOM 651 N N . LEU A 1 85 ? 2.424 -11.236 -20.907 1.00 76.25 85 LEU A N 1
ATOM 652 C CA . LEU A 1 85 ? 2.719 -9.946 -20.263 1.00 76.25 85 LEU A CA 1
ATOM 653 C C . LEU A 1 85 ? 3.665 -9.100 -21.144 1.00 76.25 85 LEU A C 1
ATOM 655 O O . LEU A 1 85 ? 4.844 -8.933 -20.808 1.00 76.25 85 LEU A O 1
ATOM 659 N N . PRO A 1 86 ? 3.196 -8.557 -22.286 1.00 80.50 86 PRO A N 1
ATOM 660 C CA . PRO A 1 86 ? 4.037 -7.808 -23.221 1.00 80.50 86 PRO A CA 1
ATOM 661 C C . PRO A 1 86 ? 4.685 -6.577 -22.574 1.00 80.50 86 PRO A C 1
ATOM 663 O O . PRO A 1 86 ? 5.845 -6.287 -22.850 1.00 80.50 86 PRO A O 1
ATOM 666 N N . MET A 1 87 ? 3.989 -5.916 -21.643 1.00 84.69 87 MET A N 1
ATOM 667 C CA . MET A 1 87 ? 4.514 -4.750 -20.920 1.00 84.69 87 MET A CA 1
ATOM 668 C C . MET A 1 87 ? 5.718 -5.095 -20.035 1.00 84.69 87 MET A C 1
ATOM 670 O O . MET A 1 87 ? 6.671 -4.326 -19.966 1.00 84.69 87 MET A O 1
ATOM 674 N N . SER A 1 88 ? 5.721 -6.261 -19.381 1.00 87.38 88 SER A N 1
ATOM 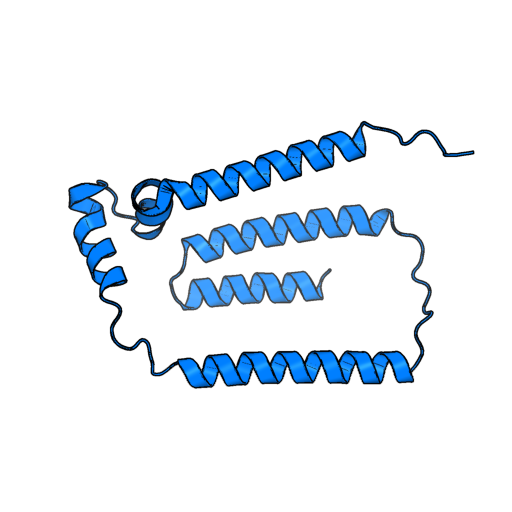675 C CA . SER A 1 88 ? 6.861 -6.688 -18.560 1.00 87.38 88 SER A CA 1
ATOM 676 C C . SER A 1 88 ? 8.107 -6.917 -19.415 1.00 87.38 88 SER A C 1
ATOM 678 O O . SER A 1 88 ? 9.198 -6.509 -19.024 1.00 87.38 88 SER A O 1
ATOM 680 N N . ARG A 1 89 ? 7.948 -7.524 -20.602 1.00 89.69 89 ARG A N 1
ATOM 681 C CA . ARG A 1 89 ? 9.058 -7.718 -21.550 1.00 89.69 89 ARG A CA 1
ATOM 682 C C . ARG A 1 89 ? 9.602 -6.387 -22.062 1.00 89.69 89 ARG A C 1
ATOM 684 O O . ARG A 1 89 ? 10.816 -6.220 -22.113 1.00 89.69 89 ARG A O 1
ATOM 691 N N . GLU A 1 90 ? 8.716 -5.445 -22.364 1.00 91.50 90 GLU A N 1
ATOM 692 C CA . GLU A 1 90 ? 9.080 -4.099 -22.810 1.00 91.50 90 GLU A CA 1
ATOM 693 C C . GLU A 1 90 ? 9.901 -3.343 -21.753 1.00 91.50 90 GLU A C 1
ATOM 695 O O . GLU A 1 90 ? 10.970 -2.812 -22.058 1.00 91.50 90 GLU A O 1
ATOM 700 N N . TYR A 1 91 ? 9.465 -3.356 -20.488 1.00 93.00 91 TYR A N 1
ATOM 701 C CA . TYR A 1 91 ? 10.216 -2.714 -19.407 1.00 93.00 91 TYR A CA 1
ATOM 702 C C . TYR A 1 91 ? 11.598 -3.336 -19.211 1.00 93.00 91 TYR A C 1
ATOM 704 O O . TYR A 1 91 ? 12.574 -2.605 -19.048 1.00 93.00 91 TYR A O 1
ATOM 712 N N . ILE A 1 92 ? 11.715 -4.666 -19.271 1.00 92.88 92 ILE A N 1
ATOM 713 C CA . ILE A 1 92 ? 13.016 -5.344 -19.172 1.00 92.88 92 ILE A CA 1
ATOM 714 C C . ILE A 1 92 ? 13.925 -4.942 -20.341 1.00 92.88 92 ILE A C 1
ATOM 716 O O . ILE A 1 92 ? 15.090 -4.618 -20.116 1.00 92.88 92 ILE A O 1
ATOM 720 N N . ALA A 1 93 ? 13.398 -4.921 -21.570 1.00 94.31 93 ALA A N 1
ATOM 721 C CA . ALA A 1 93 ? 14.173 -4.585 -22.762 1.00 94.31 93 ALA A CA 1
ATOM 722 C C . ALA A 1 93 ? 14.702 -3.140 -22.738 1.00 94.31 93 ALA A C 1
ATOM 724 O O . ALA A 1 93 ? 15.831 -2.898 -23.160 1.00 94.31 93 ALA A O 1
ATOM 725 N N . ARG A 1 94 ? 13.914 -2.193 -22.211 1.00 94.75 94 ARG A N 1
ATOM 726 C CA . ARG A 1 94 ? 14.234 -0.755 -22.230 1.00 94.75 94 ARG A CA 1
ATOM 727 C C . ARG A 1 94 ? 14.966 -0.243 -20.992 1.00 94.75 94 ARG A C 1
ATOM 729 O O . ARG A 1 94 ? 15.539 0.844 -21.034 1.00 94.75 94 ARG A O 1
ATOM 736 N N . SER A 1 95 ? 14.994 -1.013 -19.901 1.00 94.69 95 SER A N 1
ATOM 737 C CA . SER A 1 95 ? 15.552 -0.569 -18.609 1.00 94.69 95 SER A CA 1
ATOM 738 C C . SER A 1 95 ? 17.006 -0.094 -18.698 1.00 94.69 95 SER A C 1
ATOM 740 O O . SER A 1 95 ? 17.359 0.932 -18.121 1.00 94.69 95 SER A O 1
ATOM 742 N N . VAL A 1 96 ? 17.852 -0.813 -19.443 1.00 94.44 96 VAL A N 1
ATOM 743 C CA . VAL A 1 96 ? 19.273 -0.451 -19.592 1.00 94.44 96 VAL A CA 1
ATOM 744 C C . VAL A 1 96 ? 19.475 0.596 -20.686 1.00 94.44 96 VAL A C 1
AT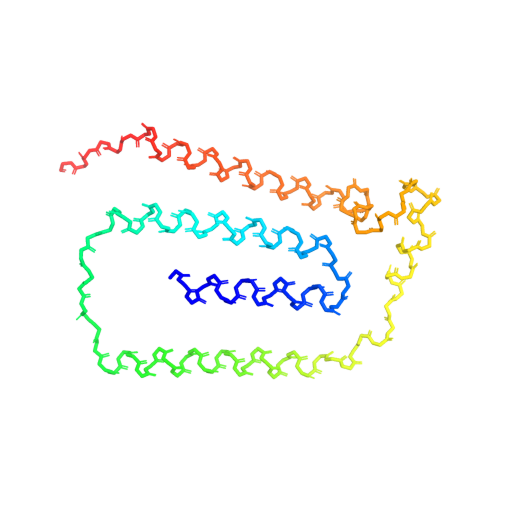OM 746 O O . VAL A 1 96 ? 20.275 1.506 -20.507 1.00 94.44 96 VAL A O 1
ATOM 749 N N . SER A 1 97 ? 18.768 0.487 -21.813 1.00 95.12 97 SER A N 1
ATOM 750 C CA . SER A 1 97 ? 18.987 1.365 -22.969 1.00 95.12 97 SER A CA 1
ATOM 751 C C . SER A 1 97 ? 18.450 2.782 -22.775 1.00 95.12 97 SER A C 1
ATOM 753 O O . SER A 1 97 ? 19.037 3.720 -23.302 1.00 95.12 97 SER A O 1
ATOM 755 N N . GLU A 1 98 ? 17.337 2.943 -22.057 1.00 94.06 98 GLU A N 1
ATOM 756 C CA . GLU A 1 98 ? 16.671 4.242 -21.890 1.00 94.06 98 GLU A CA 1
ATOM 757 C C . GLU A 1 98 ? 16.892 4.823 -20.493 1.00 94.06 98 GLU A C 1
ATOM 759 O O . GLU A 1 98 ? 17.260 5.98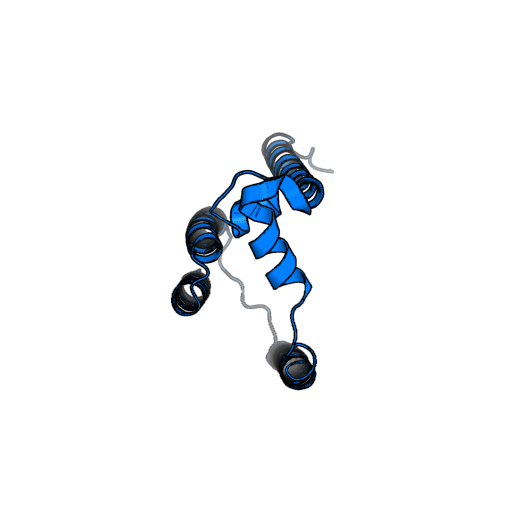8 -20.361 1.00 94.06 98 GLU A O 1
ATOM 764 N N . ALA A 1 99 ? 16.757 3.996 -19.455 1.00 92.75 99 ALA A N 1
ATOM 765 C CA . ALA A 1 99 ? 16.857 4.427 -18.059 1.00 92.75 99 ALA A CA 1
ATOM 766 C C . ALA A 1 99 ? 18.201 4.071 -17.392 1.00 92.75 99 ALA A C 1
ATOM 768 O O . A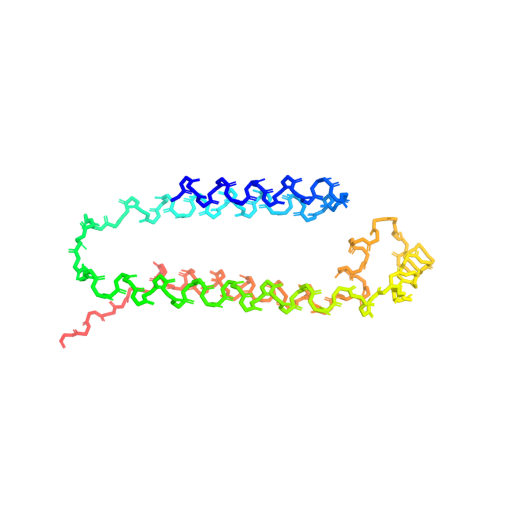LA A 1 99 ? 18.408 4.365 -16.216 1.00 92.75 99 ALA A O 1
ATOM 769 N N . HIS A 1 100 ? 19.132 3.454 -18.135 1.00 93.44 100 HIS A N 1
ATOM 770 C CA . HIS A 1 100 ? 20.506 3.167 -17.698 1.00 93.44 100 HIS A CA 1
ATOM 771 C C . HIS A 1 100 ? 20.610 2.341 -16.400 1.00 93.44 100 HIS A C 1
ATOM 773 O O . HIS A 1 100 ? 21.612 2.413 -15.685 1.00 93.44 100 HIS A O 1
ATOM 779 N N . GLY A 1 101 ? 19.588 1.537 -16.085 1.00 93.19 101 GLY A N 1
ATOM 780 C CA . GLY A 1 101 ? 19.499 0.794 -14.830 1.00 93.19 101 GLY A CA 1
ATOM 781 C C . GLY A 1 101 ? 19.303 -0.709 -15.021 1.00 93.19 101 GLY A C 1
ATOM 782 O O . GLY A 1 101 ? 18.531 -1.159 -15.863 1.00 93.19 101 GLY A O 1
ATOM 783 N N . HIS A 1 102 ? 19.989 -1.499 -14.190 1.00 93.69 102 HIS A N 1
ATOM 784 C CA . HIS A 1 102 ? 19.875 -2.965 -14.181 1.00 93.69 102 HIS A CA 1
ATOM 785 C C . HIS A 1 102 ? 18.845 -3.494 -13.175 1.00 93.69 102 HIS A C 1
ATOM 787 O O . HIS A 1 102 ? 18.318 -4.590 -13.361 1.00 93.69 102 HIS A O 1
ATOM 793 N N . ASN A 1 103 ? 18.535 -2.733 -12.119 1.00 94.69 103 ASN A N 1
ATOM 794 C CA . ASN A 1 103 ? 17.406 -3.056 -11.250 1.00 94.69 103 ASN A CA 1
ATOM 795 C C . ASN A 1 103 ? 16.120 -2.549 -11.917 1.00 94.69 103 ASN A C 1
ATOM 797 O O . ASN A 1 103 ? 15.748 -1.387 -11.761 1.00 94.69 103 ASN A O 1
ATOM 801 N N . VAL A 1 104 ? 15.459 -3.445 -12.652 1.00 94.31 104 VAL A N 1
ATOM 802 C CA . VAL A 1 104 ? 14.231 -3.158 -13.408 1.00 94.31 104 VAL A CA 1
ATOM 803 C C . VAL A 1 104 ? 13.114 -2.624 -12.507 1.00 94.31 104 VAL A C 1
ATOM 805 O O . VAL A 1 104 ? 12.390 -1.723 -12.916 1.00 94.31 104 VAL A O 1
ATOM 808 N N . VAL A 1 105 ? 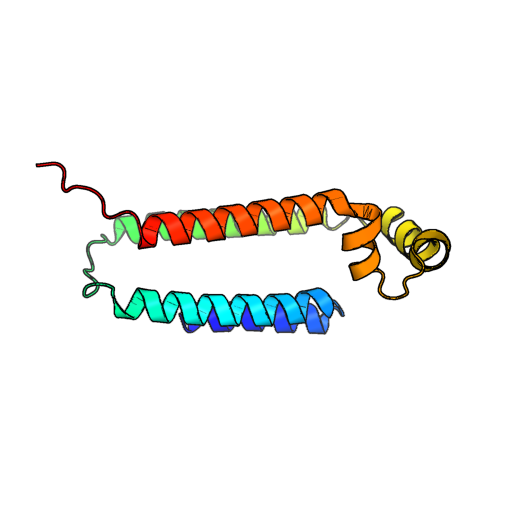12.981 -3.124 -11.272 1.00 94.12 105 VAL A N 1
ATOM 809 C CA . VAL A 1 105 ? 11.949 -2.649 -10.333 1.00 94.12 105 VAL A CA 1
ATOM 810 C C . VAL A 1 105 ? 12.206 -1.190 -9.973 1.00 94.12 105 VAL A C 1
ATOM 812 O O . VAL A 1 105 ? 11.318 -0.355 -10.132 1.00 94.12 105 VAL A O 1
ATOM 815 N N . ASN A 1 106 ? 13.435 -0.862 -9.567 1.00 95.12 106 ASN A N 1
ATOM 816 C CA . ASN A 1 106 ? 13.802 0.515 -9.253 1.00 95.12 106 ASN A CA 1
ATOM 817 C C . ASN A 1 106 ? 13.648 1.440 -10.470 1.00 95.12 106 ASN A C 1
ATOM 819 O O . ASN A 1 106 ? 13.098 2.525 -10.333 1.00 95.12 106 ASN A O 1
ATOM 823 N N . VAL A 1 107 ? 14.066 1.000 -11.661 1.00 96.25 107 VAL A N 1
ATOM 824 C CA . VAL A 1 107 ? 13.896 1.753 -12.917 1.00 96.25 107 VAL A CA 1
ATOM 825 C C . VAL A 1 107 ? 12.425 2.059 -13.200 1.00 96.25 107 VAL A C 1
ATOM 827 O O . VAL A 1 107 ? 12.087 3.195 -13.527 1.00 96.25 107 VAL A O 1
ATOM 830 N N . ILE A 1 108 ? 11.531 1.080 -13.033 1.00 95.12 108 ILE A N 1
ATOM 831 C CA . ILE A 1 108 ? 10.093 1.310 -13.202 1.00 95.12 108 ILE A CA 1
ATOM 832 C C . ILE A 1 108 ? 9.610 2.385 -12.227 1.00 95.12 108 ILE A C 1
ATOM 834 O O . ILE A 1 108 ? 8.878 3.280 -12.633 1.00 95.12 108 ILE A O 1
ATOM 838 N N . LEU A 1 109 ? 10.021 2.315 -10.961 1.00 95.12 109 LEU A N 1
ATOM 839 C CA . LEU A 1 109 ? 9.566 3.233 -9.919 1.00 95.12 109 LEU A CA 1
ATOM 840 C C . LEU A 1 109 ? 10.043 4.675 -10.130 1.00 95.12 109 LEU A C 1
ATOM 842 O O . LEU A 1 109 ? 9.265 5.602 -9.913 1.00 95.12 109 LEU A O 1
ATOM 846 N N . VAL A 1 110 ? 11.300 4.879 -10.531 1.00 95.62 110 VAL A N 1
ATOM 847 C CA . VAL A 1 110 ? 11.912 6.222 -10.563 1.00 95.62 110 VAL A CA 1
ATOM 848 C C . VAL A 1 110 ? 11.963 6.861 -11.945 1.00 95.62 110 VAL A C 1
ATOM 850 O O . VAL A 1 110 ? 12.136 8.073 -12.022 1.00 95.62 110 VAL A O 1
ATOM 853 N N . ASP A 1 111 ? 11.810 6.078 -13.014 1.00 95.81 111 ASP A N 1
ATOM 854 C CA . ASP A 1 111 ? 11.913 6.564 -14.392 1.00 95.81 111 ASP A CA 1
ATOM 855 C C . ASP A 1 111 ? 10.579 6.374 -15.130 1.00 95.81 111 ASP A C 1
ATOM 857 O O . ASP A 1 111 ? 9.821 7.327 -15.316 1.00 95.81 111 ASP A O 1
ATOM 861 N N . PHE A 1 112 ? 10.199 5.128 -15.439 1.00 95.38 112 PHE A N 1
ATOM 862 C CA . PHE A 1 112 ? 9.017 4.864 -16.270 1.00 95.38 112 PHE A CA 1
ATOM 863 C C . PHE A 1 112 ? 7.681 5.233 -15.611 1.00 95.38 112 PHE A C 1
ATOM 865 O O . PHE A 1 112 ? 6.738 5.621 -16.300 1.00 95.38 112 PHE A O 1
ATOM 872 N N . ARG A 1 113 ? 7.575 5.091 -14.287 1.00 95.38 113 ARG A N 1
ATOM 873 C CA . ARG A 1 113 ? 6.382 5.405 -13.483 1.00 95.38 113 ARG A CA 1
ATOM 874 C C . ARG A 1 113 ? 6.707 6.370 -12.342 1.00 95.38 113 ARG A C 1
ATOM 876 O O . ARG A 1 113 ? 6.092 6.317 -11.280 1.00 95.38 113 ARG A O 1
ATOM 883 N N . ALA A 1 114 ? 7.626 7.303 -12.594 1.00 96.00 114 ALA A N 1
ATOM 884 C CA . ALA A 1 114 ? 8.080 8.305 -11.627 1.00 96.00 114 ALA A CA 1
ATOM 885 C C . ALA A 1 114 ? 6.948 9.156 -11.011 1.00 96.00 114 ALA A C 1
ATOM 887 O O . ALA A 1 114 ? 7.066 9.658 -9.896 1.00 96.00 114 ALA A O 1
ATOM 888 N N . LEU A 1 115 ? 5.832 9.338 -11.727 1.00 97.56 115 LEU A N 1
ATOM 889 C CA . LEU A 1 115 ? 4.680 10.077 -11.202 1.00 97.56 115 LEU A CA 1
ATOM 890 C C . LEU A 1 115 ? 3.974 9.336 -10.061 1.00 97.56 115 LEU A C 1
ATOM 892 O O . LEU A 1 115 ? 3.491 9.987 -9.135 1.00 97.56 115 LEU A O 1
ATOM 896 N N . ASP A 1 116 ? 3.947 8.003 -10.098 1.00 97.31 116 ASP A N 1
ATOM 897 C CA . ASP A 1 116 ? 3.330 7.206 -9.038 1.00 97.31 116 ASP A CA 1
ATOM 898 C C . ASP A 1 116 ? 4.163 7.307 -7.753 1.00 97.31 116 ASP A C 1
ATOM 900 O O . ASP A 1 116 ? 3.612 7.572 -6.686 1.00 97.31 116 ASP A O 1
ATOM 904 N N . THR A 1 117 ? 5.496 7.230 -7.856 1.00 96.75 117 THR A N 1
ATOM 905 C CA . THR A 1 117 ? 6.394 7.415 -6.702 1.00 96.75 117 THR A CA 1
ATOM 906 C C . THR A 1 117 ? 6.382 8.841 -6.161 1.00 96.75 117 THR A C 1
ATOM 908 O O . THR A 1 117 ? 6.380 9.034 -4.944 1.00 96.75 117 THR A O 1
ATOM 911 N N . LEU A 1 118 ? 6.300 9.857 -7.025 1.00 98.00 118 LEU A N 1
ATOM 912 C CA . LEU A 1 118 ? 6.087 11.238 -6.587 1.00 98.00 118 LEU A CA 1
ATOM 913 C C . LEU A 1 118 ? 4.773 11.376 -5.798 1.00 98.00 118 LEU A C 1
ATOM 915 O O . LEU A 1 118 ? 4.740 12.038 -4.758 1.00 98.00 118 LEU A O 1
ATOM 919 N N . GLY A 1 119 ? 3.704 10.731 -6.272 1.00 97.81 119 GLY A N 1
ATOM 920 C CA . GLY A 1 119 ? 2.408 10.689 -5.598 1.00 97.81 119 GLY A CA 1
ATOM 921 C C . GLY A 1 119 ? 2.472 10.004 -4.232 1.00 97.81 119 GLY A C 1
ATOM 922 O O . GLY A 1 119 ? 1.979 10.553 -3.246 1.00 97.81 119 GLY A O 1
ATOM 923 N N . GLU A 1 120 ? 3.130 8.849 -4.142 1.00 97.06 120 GLU A N 1
ATOM 924 C CA . GLU A 1 120 ? 3.345 8.130 -2.881 1.00 97.06 120 GLU A CA 1
ATOM 925 C C . GLU A 1 120 ? 4.122 8.977 -1.864 1.00 97.06 120 GLU A C 1
ATOM 927 O O . GLU A 1 120 ? 3.696 9.105 -0.713 1.00 97.06 120 GLU A O 1
ATOM 932 N N . ILE A 1 121 ? 5.214 9.627 -2.287 1.00 97.56 121 ILE A N 1
ATOM 933 C CA . ILE A 1 121 ? 5.991 10.531 -1.427 1.00 97.56 121 ILE A CA 1
ATOM 934 C C . ILE A 1 121 ? 5.117 11.693 -0.947 1.00 97.56 121 ILE A C 1
ATOM 936 O O . ILE A 1 121 ? 5.128 12.004 0.243 1.00 97.56 121 ILE A O 1
ATOM 940 N N . ALA A 1 122 ? 4.316 12.300 -1.827 1.00 98.19 122 ALA A N 1
ATOM 941 C CA . ALA A 1 122 ? 3.411 13.384 -1.449 1.00 98.19 122 ALA A CA 1
ATOM 942 C C . ALA A 1 122 ? 2.392 12.944 -0.381 1.00 98.19 122 ALA A C 1
ATOM 944 O O . ALA A 1 122 ? 2.161 13.672 0.589 1.00 98.19 122 ALA A O 1
ATOM 945 N N . VAL A 1 123 ? 1.825 11.739 -0.508 1.00 98.19 123 VAL A N 1
ATOM 946 C CA . VAL A 1 123 ? 0.905 11.165 0.488 1.00 98.19 123 VAL A CA 1
ATOM 947 C C . VAL A 1 123 ? 1.618 10.910 1.818 1.00 98.19 123 VAL A C 1
ATOM 949 O O . VAL A 1 123 ? 1.095 11.290 2.868 1.00 98.19 123 VAL A O 1
ATOM 952 N N . LEU A 1 124 ? 2.819 10.323 1.803 1.00 97.00 124 LEU A N 1
ATOM 953 C CA . LEU A 1 124 ? 3.604 10.082 3.019 1.00 97.00 124 LEU A CA 1
ATOM 954 C C . LEU A 1 124 ? 4.000 11.391 3.716 1.00 97.00 124 LEU A C 1
ATOM 956 O O . LEU A 1 124 ? 3.884 11.498 4.939 1.00 97.00 124 LEU A O 1
ATOM 960 N N . SER A 1 125 ? 4.400 12.412 2.955 1.00 98.19 125 SER A N 1
ATOM 961 C CA . SER A 1 125 ? 4.671 13.753 3.475 1.00 98.19 125 SER A CA 1
ATOM 962 C C . SER A 1 125 ? 3.427 14.369 4.114 1.00 98.19 125 SER A C 1
ATOM 964 O O . SER A 1 125 ? 3.504 14.871 5.237 1.00 98.19 125 SER A O 1
ATOM 966 N N . ALA A 1 126 ? 2.271 14.291 3.450 1.00 98.25 126 ALA A N 1
ATOM 967 C CA . ALA A 1 126 ? 1.011 14.798 3.988 1.00 98.25 126 ALA A CA 1
ATOM 968 C C . ALA A 1 126 ? 0.603 14.069 5.279 1.00 98.25 126 ALA A C 1
ATOM 970 O O . ALA A 1 126 ? 0.216 14.716 6.253 1.00 98.25 126 ALA A O 1
ATOM 971 N N . ALA A 1 127 ? 0.751 12.742 5.329 1.00 97.31 127 ALA A N 1
ATOM 972 C CA . ALA A 1 127 ? 0.499 11.953 6.530 1.00 97.31 127 ALA A CA 1
ATOM 973 C C . ALA A 1 127 ? 1.436 12.356 7.682 1.00 97.31 127 ALA A C 1
ATOM 975 O O . ALA A 1 127 ? 0.974 12.561 8.804 1.00 97.31 127 ALA A O 1
ATOM 976 N N . GLY A 1 128 ? 2.732 12.543 7.407 1.00 96.38 128 GLY A N 1
ATOM 977 C CA . GLY A 1 128 ? 3.710 13.002 8.397 1.00 96.38 128 GLY A CA 1
ATOM 978 C C . GLY A 1 128 ? 3.375 14.382 8.971 1.00 96.38 128 GLY A C 1
ATOM 979 O O . GLY A 1 128 ? 3.381 14.563 10.192 1.00 96.38 128 GLY A O 1
ATOM 980 N N . VAL A 1 129 ? 3.005 15.338 8.111 1.00 97.38 129 VAL A N 1
ATOM 981 C CA . VAL A 1 129 ? 2.541 16.672 8.533 1.00 97.38 129 VAL A CA 1
ATOM 982 C C . VAL A 1 129 ? 1.248 16.571 9.347 1.00 97.38 129 VAL A C 1
ATOM 984 O O . VAL A 1 129 ? 1.137 17.209 10.393 1.00 97.38 129 VAL A O 1
ATOM 987 N N . GLY A 1 130 ? 0.293 15.738 8.925 1.00 96.69 130 GLY A N 1
ATOM 988 C CA . GLY A 1 130 ? -0.963 15.508 9.641 1.00 96.69 130 GLY A CA 1
ATOM 989 C C . GLY A 1 130 ? -0.751 14.935 11.045 1.00 96.69 130 GLY A C 1
ATOM 990 O O . GLY A 1 130 ? -1.313 15.447 12.012 1.00 96.69 130 GLY A O 1
ATOM 991 N N . VAL A 1 131 ? 0.120 13.930 11.187 1.00 94.38 131 VAL A N 1
ATOM 992 C CA . VAL A 1 131 ? 0.500 13.372 12.495 1.00 94.38 131 VAL A CA 1
ATOM 993 C C . VAL A 1 131 ? 1.177 14.435 13.361 1.00 94.38 131 VAL A C 1
ATOM 995 O O . VAL A 1 131 ? 0.830 14.580 14.532 1.00 94.38 131 VAL A O 1
ATOM 998 N N . HIS A 1 132 ? 2.100 15.222 12.801 1.00 94.75 132 HIS A N 1
ATOM 999 C CA . HIS A 1 132 ? 2.746 16.308 13.539 1.00 94.75 132 HIS A CA 1
ATOM 1000 C C . HIS A 1 132 ? 1.732 17.342 14.049 1.00 94.75 132 HIS A C 1
ATOM 1002 O O . HIS A 1 132 ? 1.782 17.736 15.216 1.00 94.75 132 HIS A O 1
ATOM 1008 N N . ALA A 1 133 ? 0.788 17.744 13.195 1.00 95.69 133 ALA A N 1
ATOM 1009 C CA . ALA A 1 133 ? -0.277 18.669 13.551 1.00 95.69 133 ALA A CA 1
ATOM 1010 C C . ALA A 1 133 ? -1.147 18.111 14.688 1.00 95.69 133 ALA A C 1
ATOM 1012 O O . ALA A 1 133 ? -1.364 18.816 15.669 1.00 95.69 133 ALA A O 1
ATOM 1013 N N . LEU A 1 134 ? -1.562 16.840 14.624 1.00 93.19 134 LEU A N 1
ATOM 1014 C CA . LEU A 1 134 ? -2.343 16.189 15.687 1.00 93.19 134 LEU A CA 1
ATOM 1015 C C . LEU A 1 134 ? -1.603 16.127 17.031 1.00 93.19 134 LEU A C 1
ATOM 1017 O O . LEU A 1 134 ? -2.227 16.242 18.082 1.00 93.19 134 LEU A O 1
ATOM 1021 N N . LEU A 1 135 ? -0.279 15.957 17.016 1.00 90.50 135 LEU A N 1
ATOM 1022 C CA . LEU A 1 135 ? 0.524 15.911 18.242 1.00 90.50 135 LEU A CA 1
ATOM 1023 C C . LEU A 1 135 ? 0.761 17.297 18.862 1.00 90.50 135 LEU A C 1
ATOM 1025 O O . LEU A 1 135 ? 0.992 17.398 20.068 1.00 90.50 135 LEU A O 1
ATOM 1029 N N . LYS A 1 136 ? 0.750 18.365 18.056 1.00 91.38 136 LYS A N 1
ATOM 1030 C CA . LYS A 1 136 ? 1.046 19.738 18.504 1.00 91.38 136 LYS A CA 1
ATOM 1031 C C . LYS A 1 136 ? -0.198 20.566 18.794 1.00 91.38 136 LYS A C 1
ATOM 1033 O O . LYS A 1 136 ? -0.187 21.362 19.733 1.00 91.38 136 LYS A O 1
ATOM 1038 N N . LEU A 1 137 ? -1.249 20.400 18.000 1.00 82.12 137 LEU A N 1
ATOM 1039 C CA . LEU A 1 137 ? -2.497 21.130 18.151 1.00 82.12 137 LEU A CA 1
ATOM 1040 C C . LEU A 1 137 ? -3.321 20.451 19.243 1.00 82.12 137 LEU A C 1
ATOM 1042 O O . LEU A 1 137 ? -3.968 19.432 19.020 1.00 82.12 137 LEU A O 1
ATOM 1046 N N . LYS A 1 138 ? -3.283 21.016 20.452 1.00 72.69 138 LYS A N 1
ATOM 1047 C CA . LYS A 1 138 ? -4.225 20.640 21.507 1.00 72.69 138 LYS A CA 1
ATOM 1048 C C . LYS A 1 138 ? -5.613 21.128 21.080 1.00 72.69 138 LYS A C 1
ATOM 1050 O O . LYS A 1 138 ? -5.754 22.331 20.865 1.00 72.69 138 LYS A O 1
ATOM 1055 N N . PRO A 1 139 ? -6.628 20.257 20.966 1.00 64.44 139 PRO A N 1
ATOM 1056 C CA . PRO A 1 139 ? -7.990 20.735 20.807 1.00 64.44 139 PRO A CA 1
ATOM 1057 C C . PRO A 1 139 ? -8.339 21.560 22.048 1.00 64.44 139 PRO A C 1
ATOM 1059 O O . PRO A 1 139 ? -8.170 21.079 23.173 1.00 64.44 139 PRO A O 1
ATOM 1062 N N . GLU A 1 140 ? -8.800 22.800 21.868 1.00 62.53 140 GLU A N 1
ATOM 1063 C CA . GLU A 1 140 ? -9.513 23.476 22.948 1.00 62.53 140 GLU A CA 1
ATOM 1064 C C . GLU A 1 140 ? -10.700 22.589 23.319 1.00 62.53 140 GLU A C 1
ATOM 1066 O O . GLU A 1 140 ? -11.462 22.155 22.451 1.00 62.53 140 GLU A O 1
ATOM 1071 N N . ALA A 1 141 ? -10.810 22.241 24.602 1.00 57.09 141 ALA A N 1
ATOM 1072 C CA . ALA A 1 141 ? -11.945 21.481 25.088 1.00 57.09 141 ALA A CA 1
ATOM 1073 C C . ALA A 1 141 ? -13.211 22.282 24.766 1.00 57.09 141 ALA A C 1
ATOM 1075 O O . ALA A 1 141 ? -13.417 23.361 25.323 1.00 57.09 141 ALA A O 1
ATOM 1076 N N . VAL A 1 142 ? -14.028 21.765 23.846 1.00 53.81 142 VAL A N 1
ATOM 1077 C CA . VAL A 1 142 ? -15.379 22.272 23.615 1.00 53.81 142 VAL A CA 1
ATOM 1078 C C . VAL A 1 142 ? -16.116 22.103 24.943 1.00 53.81 142 VAL A C 1
ATOM 1080 O O . VAL A 1 142 ? -16.348 20.973 25.374 1.00 53.81 142 VAL A O 1
ATOM 1083 N N . LYS A 1 143 ? -16.337 23.225 25.637 1.00 40.50 143 LYS A N 1
ATOM 1084 C CA . LYS A 1 143 ? -17.093 23.288 26.891 1.00 40.50 143 LYS A CA 1
ATOM 1085 C C . LYS A 1 143 ? -18.557 22.952 26.658 1.00 40.50 143 LYS A C 1
ATOM 1087 O O . LYS A 1 143 ? -19.091 23.387 25.614 1.00 40.50 143 LYS A O 1
#

Sequence (143 aa):
ITSLGAVGFGVTAIFMLYGALDLAITQFAVETLTIILLVLVFLHLPRYERRSSRRRHFRDAAVAVATGVTITALLLWVQDATSDLPMSREYIARSVSEAHGHNVVNVILVDFRALDTLGEIAVLSAAGVGVHALLKLKPEAVK